Protein AF-A0AAD5CQ86-F1 (afdb_monomer)

Secondary structure (DSSP, 8-state):
--------TTS-S---GGGGGGGGT-B-TTSS-BHHHHHHHHHHHH-GGGGGGGGGGTTHHHHTT--HHHHHHHHHHHHHHHHHHHHHHHHHTTSGGGGHHHHHHHHHHHHHHHHHHHHHHHHHHHHHHHHHHHHHHTT--TTTS-TT--

Foldseek 3Di:
DADFDDDPDPDGPDDFPVCVVCQQVAADPVRPDGNVNVVQVVCCVPPVVVVCVCVVVVCVVVVVPDQLQVLVVVLVVLVVVLVVLVVVLVVLVPVPPVCPVVNVVSVVVSVVSVVVSVVSVVVSVVQQVVQCVVCRRSVHHCVVVGSNHD

Sequence (150 aa):
FTFVSIQFAGSAVGFKLDSLLKLTDTRASNGKMTLMHYLCKVLASKSPALLDFHVDLVSLESATKIQLKSLAEEMQAILKGLEKVKQELAASANDGPVSEVFHKTLNEFVGFAESEVISVNNLYNVAGRNADALALYFGEDPARCPFEQG

Structure (mmCIF, N/CA/C/O backbone):
data_AF-A0AAD5CQ86-F1
#
_entry.id   AF-A0AAD5CQ86-F1
#
loop_
_atom_site.group_PDB
_atom_site.id
_atom_site.type_symbol
_atom_site.label_atom_id
_atom_site.label_alt_id
_atom_site.label_comp_id
_atom_site.label_asym_id
_atom_site.label_entity_id
_atom_site.label_seq_id
_atom_site.pdbx_PDB_ins_code
_atom_site.Cartn_x
_atom_site.Cartn_y
_atom_site.Cartn_z
_atom_site.occupancy
_atom_site.B_iso_or_equiv
_atom_site.auth_seq_id
_atom_site.auth_comp_id
_atom_site.auth_asym_id
_atom_site.auth_atom_id
_atom_site.pdbx_PDB_model_num
ATOM 1 N N . PHE A 1 1 ? 14.925 -14.426 -5.115 1.00 36.31 1 PHE A N 1
ATOM 2 C CA . PHE A 1 1 ? 15.428 -13.723 -6.309 1.00 36.31 1 PHE A CA 1
ATOM 3 C C . PHE A 1 1 ? 15.439 -12.241 -5.987 1.00 36.31 1 PHE A C 1
ATOM 5 O O . PHE A 1 1 ? 14.380 -11.637 -5.946 1.00 36.31 1 PHE A O 1
ATOM 12 N N . THR A 1 2 ? 16.605 -11.702 -5.637 1.00 29.97 2 THR A N 1
ATOM 13 C CA . THR A 1 2 ? 16.775 -10.314 -5.184 1.00 29.97 2 THR A CA 1
ATOM 14 C C . THR A 1 2 ? 17.322 -9.495 -6.352 1.00 29.97 2 THR A C 1
ATOM 16 O O . THR A 1 2 ? 18.436 -9.743 -6.803 1.00 29.97 2 THR A O 1
ATOM 19 N N . PHE A 1 3 ? 16.528 -8.561 -6.867 1.00 46.06 3 PHE A N 1
ATOM 20 C CA . PHE A 1 3 ? 16.958 -7.458 -7.736 1.00 46.06 3 PHE A CA 1
ATOM 21 C C . PHE A 1 3 ? 17.260 -6.276 -6.776 1.00 46.06 3 PHE A C 1
ATOM 23 O O . PHE A 1 3 ? 16.487 -6.087 -5.852 1.00 46.06 3 PHE A O 1
ATOM 30 N N . VAL A 1 4 ? 18.322 -5.461 -6.783 1.00 49.97 4 VAL A N 1
ATOM 31 C CA . VAL A 1 4 ? 19.408 -5.082 -7.703 1.00 49.97 4 VAL A CA 1
ATOM 32 C C . VAL A 1 4 ? 20.494 -4.377 -6.863 1.00 49.97 4 VAL A C 1
ATOM 34 O O . VAL A 1 4 ? 20.175 -3.662 -5.917 1.00 49.97 4 VAL A O 1
ATOM 37 N N . SER A 1 5 ? 21.773 -4.503 -7.234 1.00 41.72 5 SER A N 1
ATOM 38 C CA . SER A 1 5 ? 22.837 -3.576 -6.809 1.00 41.72 5 SER A CA 1
ATOM 39 C C . SER A 1 5 ? 23.132 -2.568 -7.922 1.00 41.72 5 SER A C 1
ATOM 41 O O . SER A 1 5 ? 23.213 -2.932 -9.095 1.00 41.72 5 SER A O 1
ATOM 43 N N . ILE A 1 6 ? 23.297 -1.294 -7.557 1.00 48.75 6 ILE A N 1
ATOM 44 C CA . ILE A 1 6 ? 23.663 -0.217 -8.483 1.00 48.75 6 ILE A CA 1
ATOM 45 C C . ILE A 1 6 ? 25.171 -0.285 -8.725 1.00 48.75 6 ILE A C 1
ATOM 47 O O . ILE A 1 6 ? 25.957 -0.074 -7.803 1.00 48.75 6 ILE A O 1
ATOM 51 N N . GLN A 1 7 ? 25.578 -0.522 -9.969 1.00 46.09 7 GLN A N 1
ATOM 52 C CA . GLN A 1 7 ? 26.952 -0.308 -10.416 1.00 46.09 7 GLN A CA 1
ATOM 53 C C . GLN A 1 7 ? 26.941 0.642 -11.614 1.00 46.09 7 GLN A C 1
ATOM 55 O O . GLN A 1 7 ? 26.013 0.617 -12.424 1.00 46.09 7 GLN A O 1
ATOM 60 N N . PHE A 1 8 ? 27.940 1.529 -11.672 1.00 47.84 8 PHE A N 1
ATOM 61 C CA . PHE A 1 8 ? 28.055 2.591 -12.673 1.00 47.84 8 PHE A CA 1
ATOM 62 C C . PHE A 1 8 ? 27.867 2.067 -14.107 1.00 47.84 8 PHE A C 1
ATOM 64 O O . PHE A 1 8 ? 28.231 0.933 -14.425 1.00 47.84 8 PHE A O 1
ATOM 71 N N . ALA A 1 9 ? 27.272 2.926 -14.942 1.00 55.47 9 ALA A N 1
ATOM 72 C CA . ALA A 1 9 ? 26.873 2.696 -16.330 1.00 55.47 9 ALA A CA 1
ATOM 73 C C . ALA A 1 9 ? 27.885 1.836 -17.113 1.00 55.47 9 ALA A C 1
ATOM 75 O O . ALA A 1 9 ? 28.912 2.325 -17.572 1.00 55.47 9 ALA A O 1
ATOM 76 N N . GLY A 1 10 ? 27.592 0.541 -17.241 1.00 55.28 10 GLY A N 1
ATOM 77 C CA . GLY A 1 10 ? 28.449 -0.425 -17.933 1.00 55.28 10 GLY A CA 1
ATOM 78 C C . GLY A 1 10 ? 28.233 -1.867 -17.478 1.00 55.28 10 GLY A C 1
ATOM 79 O O . GLY A 1 10 ? 28.351 -2.773 -18.294 1.00 55.28 10 GLY A O 1
ATOM 80 N N . SER A 1 11 ? 27.848 -2.081 -16.212 1.00 62.09 11 SER A N 1
ATOM 81 C CA . SER A 1 11 ? 27.637 -3.429 -15.648 1.00 62.09 11 SER A CA 1
ATOM 82 C C . SER A 1 11 ? 26.431 -3.522 -14.698 1.00 62.09 11 SER A C 1
ATOM 84 O O . SER A 1 11 ? 26.441 -4.292 -13.739 1.00 62.09 11 SER A O 1
ATOM 86 N N . ALA A 1 12 ? 25.399 -2.707 -14.926 1.00 68.25 12 ALA A N 1
ATOM 87 C CA . ALA A 1 12 ? 24.213 -2.670 -14.076 1.00 68.25 12 ALA A CA 1
ATOM 88 C C . ALA A 1 12 ? 23.321 -3.905 -14.294 1.00 68.25 12 ALA A C 1
ATOM 90 O O . ALA A 1 12 ? 22.973 -4.233 -15.426 1.00 68.25 12 ALA A O 1
ATOM 91 N N . VAL A 1 13 ? 22.913 -4.553 -13.199 1.00 75.06 13 VAL A N 1
ATOM 92 C CA . VAL A 1 13 ? 21.974 -5.697 -13.210 1.00 75.06 13 VAL A CA 1
ATOM 93 C C . VAL A 1 13 ? 20.508 -5.225 -13.127 1.00 75.06 13 VAL A C 1
ATOM 95 O O . VAL A 1 13 ? 19.583 -6.005 -13.328 1.00 75.06 13 VAL A O 1
ATOM 98 N N . GLY A 1 14 ? 20.282 -3.928 -12.890 1.00 77.00 14 GLY A N 1
ATOM 99 C CA . GLY A 1 14 ? 18.977 -3.279 -12.999 1.00 77.00 14 GLY A CA 1
ATOM 100 C C . GLY A 1 14 ? 19.048 -1.771 -12.763 1.00 77.00 14 GLY A C 1
ATOM 101 O O . GLY A 1 14 ? 20.132 -1.186 -12.734 1.00 77.00 14 GLY A O 1
ATOM 102 N N . PHE A 1 15 ? 17.886 -1.140 -12.618 1.00 83.50 15 PHE A N 1
ATOM 103 C CA . PHE A 1 15 ? 17.730 0.309 -12.492 1.00 83.50 15 PHE A CA 1
ATO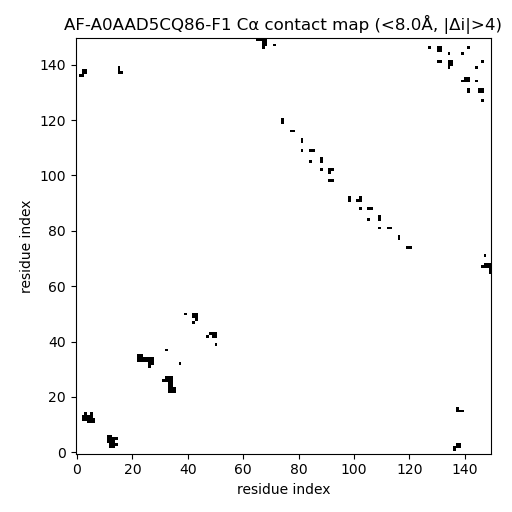M 104 C C . PHE A 1 15 ? 16.681 0.653 -11.428 1.00 83.50 15 PHE A C 1
ATOM 106 O O . PHE A 1 15 ? 15.812 -0.158 -11.123 1.00 83.50 15 PHE A O 1
ATOM 113 N N . LYS A 1 16 ? 16.767 1.867 -10.873 1.00 83.62 16 LYS A N 1
ATOM 114 C CA . LYS A 1 16 ? 15.759 2.407 -9.952 1.00 83.62 16 LYS A CA 1
ATOM 115 C C . LYS A 1 16 ? 14.474 2.760 -10.697 1.00 83.62 16 LYS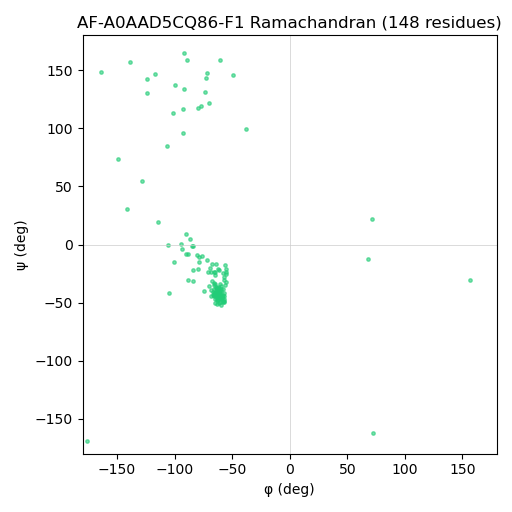 A C 1
ATOM 117 O O . LYS A 1 16 ? 14.544 3.225 -11.836 1.00 83.62 16 LYS A O 1
ATOM 122 N N . LEU A 1 17 ? 13.323 2.621 -10.040 1.00 84.06 17 LEU A N 1
ATOM 123 C CA . LEU A 1 17 ? 12.014 2.880 -10.647 1.00 84.06 17 LEU A CA 1
ATOM 124 C C . LEU A 1 17 ? 11.889 4.318 -11.190 1.00 84.06 17 LEU A C 1
ATOM 126 O O . LEU A 1 17 ? 11.390 4.522 -12.296 1.00 84.06 17 LEU A O 1
ATOM 130 N N . ASP A 1 18 ? 12.455 5.300 -10.480 1.00 82.69 18 ASP A N 1
ATOM 131 C CA . ASP A 1 18 ? 12.519 6.718 -10.877 1.00 82.69 18 ASP A CA 1
ATOM 132 C C . ASP A 1 18 ? 13.160 6.966 -12.257 1.00 82.69 18 ASP A C 1
ATOM 134 O O . ASP A 1 18 ? 12.935 7.992 -12.902 1.00 82.69 18 ASP A O 1
ATOM 138 N N . SER A 1 19 ? 13.960 6.018 -12.743 1.00 86.56 19 SER A N 1
ATOM 139 C CA . SER A 1 19 ? 14.686 6.135 -14.000 1.00 86.56 19 SER A CA 1
ATOM 140 C C . SER A 1 19 ? 13.786 5.869 -15.205 1.00 86.56 19 SER A C 1
ATOM 142 O O . SER A 1 19 ? 14.135 6.280 -16.312 1.00 86.56 19 SER A O 1
ATOM 144 N N . LEU A 1 20 ? 12.599 5.285 -14.996 1.00 88.50 20 LEU A N 1
ATOM 145 C CA . LEU A 1 20 ? 11.566 5.173 -16.028 1.00 88.50 20 LEU A CA 1
ATOM 146 C C . LEU A 1 20 ? 11.115 6.551 -16.535 1.00 88.50 20 LEU A C 1
ATOM 148 O O . LEU A 1 20 ? 10.883 6.715 -17.732 1.00 88.50 20 LEU A O 1
ATOM 152 N N . LEU A 1 21 ? 11.084 7.564 -15.661 1.00 86.75 21 LEU A N 1
ATOM 153 C CA . LEU A 1 21 ? 10.739 8.939 -16.042 1.00 86.75 21 LEU A CA 1
ATOM 154 C C . LEU A 1 21 ? 11.772 9.552 -17.000 1.00 86.75 21 LEU A C 1
ATOM 156 O O . LEU A 1 21 ? 11.432 10.391 -17.824 1.00 86.75 21 LEU A O 1
ATOM 160 N N . LYS A 1 22 ? 13.026 9.086 -16.959 1.00 88.25 22 LYS A N 1
ATOM 161 C CA . LYS A 1 22 ? 14.126 9.603 -17.793 1.00 88.25 22 LYS A CA 1
ATOM 162 C C . LYS A 1 22 ? 14.108 9.037 -19.218 1.00 88.25 22 LYS A C 1
ATOM 164 O O . LYS A 1 22 ? 14.849 9.502 -20.089 1.00 88.25 22 LYS A O 1
ATOM 169 N N . LEU A 1 23 ? 13.259 8.041 -19.500 1.00 90.12 23 LEU A N 1
ATOM 170 C CA . LEU A 1 23 ? 13.130 7.448 -20.839 1.00 90.12 23 LEU A CA 1
ATOM 171 C C . LEU A 1 23 ? 12.565 8.439 -21.868 1.00 90.12 23 LEU A C 1
ATOM 173 O O . LEU A 1 23 ? 12.788 8.282 -23.073 1.00 90.12 23 LEU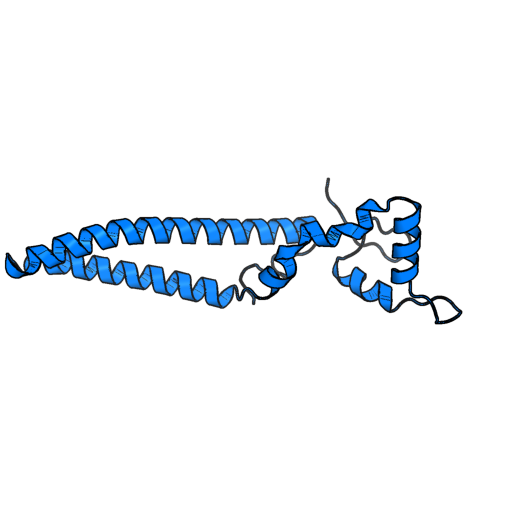 A O 1
ATOM 177 N N . THR A 1 24 ? 11.839 9.462 -21.418 1.00 89.62 24 THR A N 1
ATOM 178 C CA . THR A 1 24 ? 11.341 10.539 -22.282 1.00 89.62 24 THR A CA 1
ATOM 179 C C . THR A 1 24 ? 12.400 11.591 -22.601 1.00 89.62 24 THR A C 1
ATOM 181 O O . THR A 1 24 ? 12.286 12.264 -23.626 1.00 89.62 24 THR A O 1
ATOM 184 N N . ASP A 1 25 ? 13.450 11.688 -21.786 1.00 89.19 25 ASP A N 1
ATOM 185 C CA . ASP A 1 25 ? 14.497 12.709 -21.922 1.00 89.19 25 ASP A CA 1
ATOM 186 C C . ASP A 1 25 ? 15.563 12.296 -22.940 1.00 89.19 25 ASP A C 1
ATOM 188 O O . ASP A 1 25 ? 16.129 13.126 -23.652 1.00 89.19 25 ASP A O 1
ATOM 192 N N . THR A 1 26 ? 15.809 10.989 -23.060 1.00 88.81 26 THR A N 1
ATOM 193 C CA . THR A 1 26 ? 16.769 10.443 -24.026 1.00 88.81 26 THR A CA 1
ATOM 194 C C . THR A 1 26 ? 16.168 10.441 -25.427 1.00 88.81 26 THR A C 1
ATOM 196 O O . THR A 1 26 ? 15.163 9.772 -25.679 1.00 88.81 26 THR A O 1
ATOM 199 N N . ARG A 1 27 ? 16.801 11.157 -26.362 1.00 89.75 27 ARG A N 1
ATOM 200 C CA . ARG A 1 27 ? 16.341 11.311 -27.751 1.00 89.75 27 ARG A CA 1
ATOM 201 C C . ARG A 1 27 ? 17.328 10.729 -28.753 1.00 89.75 27 ARG A C 1
ATOM 203 O O . ARG A 1 27 ? 18.538 10.791 -28.564 1.00 89.75 27 ARG A O 1
ATOM 210 N N . ALA A 1 28 ? 16.793 10.203 -29.851 1.00 87.56 28 ALA A N 1
ATOM 211 C CA . ALA A 1 28 ? 17.579 9.868 -31.029 1.00 87.56 28 ALA A CA 1
ATOM 212 C C . ALA A 1 28 ? 18.255 11.127 -31.603 1.00 87.56 28 ALA A C 1
ATOM 214 O O . ALA A 1 28 ? 17.783 12.246 -31.399 1.00 87.56 28 ALA A O 1
ATOM 215 N N . SER A 1 29 ? 19.317 10.943 -32.390 1.00 84.94 29 SER A N 1
ATOM 216 C CA . SER A 1 29 ? 20.082 12.032 -33.026 1.00 84.94 29 SER A CA 1
ATOM 217 C C . SER A 1 29 ? 19.234 12.980 -33.884 1.00 84.94 29 SER A C 1
ATOM 219 O O . SER A 1 29 ? 19.595 14.135 -34.074 1.00 84.94 29 SER A O 1
ATOM 221 N N . ASN A 1 30 ? 18.083 12.513 -34.376 1.00 83.25 30 ASN A N 1
ATOM 222 C CA . ASN A 1 30 ? 17.125 13.309 -35.143 1.00 83.25 30 ASN A CA 1
ATOM 223 C C . ASN A 1 30 ? 16.126 14.105 -34.277 1.00 83.25 30 ASN A C 1
ATOM 225 O O . ASN A 1 30 ? 15.254 14.772 -34.829 1.00 83.25 30 ASN A O 1
ATOM 229 N N . GLY A 1 31 ? 16.186 13.987 -32.946 1.00 81.44 31 GLY A N 1
ATOM 230 C CA . GLY A 1 31 ? 15.325 14.673 -31.974 1.00 81.44 31 GLY A CA 1
ATOM 231 C C . GLY A 1 31 ? 13.849 14.247 -31.956 1.00 81.44 31 GLY A C 1
ATOM 232 O O . GLY A 1 31 ? 13.132 14.586 -31.011 1.00 81.44 31 GLY A O 1
ATOM 233 N N . LYS A 1 32 ? 13.385 13.494 -32.962 1.00 86.25 32 LYS A N 1
ATOM 234 C CA . LYS A 1 32 ? 11.967 13.163 -33.191 1.00 86.25 32 LYS A CA 1
ATOM 235 C C . LYS A 1 32 ? 11.469 11.969 -32.378 1.00 86.25 32 LYS A C 1
ATOM 237 O O . LYS A 1 32 ? 10.268 11.841 -32.177 1.00 86.25 32 LYS A O 1
ATOM 242 N N . MET A 1 33 ? 12.368 11.099 -31.924 1.00 91.50 33 MET A N 1
ATOM 243 C CA . MET A 1 33 ? 12.028 9.864 -31.217 1.00 91.50 33 MET A CA 1
ATOM 244 C C . MET A 1 33 ? 12.729 9.821 -29.860 1.00 91.50 33 MET A C 1
ATOM 246 O O . MET A 1 33 ? 13.939 10.033 -29.791 1.00 91.50 33 MET A O 1
ATOM 250 N N . THR A 1 34 ? 11.978 9.536 -28.796 1.00 94.81 34 THR A N 1
ATOM 251 C CA . THR A 1 34 ? 12.549 9.281 -27.461 1.00 94.81 34 THR A CA 1
ATOM 252 C C . THR A 1 34 ? 12.811 7.790 -27.258 1.00 94.81 34 THR A C 1
ATOM 254 O O . THR A 1 34 ? 12.276 6.952 -27.993 1.00 94.81 34 THR A O 1
ATOM 257 N N . LEU A 1 35 ? 13.596 7.443 -26.238 1.00 92.19 35 LEU A N 1
ATOM 258 C CA . LEU A 1 35 ? 13.835 6.052 -25.859 1.00 92.19 35 LEU A CA 1
ATOM 259 C C . LEU A 1 35 ? 12.530 5.332 -25.479 1.00 92.19 35 LEU A C 1
ATOM 261 O O . LEU A 1 35 ? 12.347 4.179 -25.862 1.00 92.19 35 LEU A O 1
ATOM 265 N N . MET A 1 36 ? 11.584 6.028 -24.837 1.00 93.50 36 MET A N 1
ATOM 266 C CA . MET A 1 36 ? 10.252 5.480 -24.549 1.00 93.50 36 MET A CA 1
ATOM 267 C C . MET A 1 36 ? 9.484 5.095 -25.825 1.00 93.50 36 MET A C 1
ATOM 269 O O . MET A 1 36 ? 8.954 3.990 -25.920 1.00 93.50 36 MET A O 1
ATOM 273 N N . HIS A 1 37 ? 9.483 5.955 -26.853 1.00 93.44 37 HIS A N 1
ATOM 274 C CA . HIS A 1 37 ? 8.849 5.625 -28.139 1.00 93.44 37 HIS A CA 1
ATOM 275 C C . HIS A 1 37 ? 9.475 4.378 -28.773 1.00 93.44 37 HIS A C 1
ATOM 277 O O . HIS A 1 37 ? 8.777 3.548 -29.359 1.00 93.44 37 HIS A O 1
ATOM 283 N N . TYR A 1 38 ? 10.801 4.250 -28.675 1.00 93.56 38 TYR A N 1
ATOM 284 C CA . TYR A 1 38 ? 11.513 3.098 -29.217 1.00 93.56 38 TYR A CA 1
ATOM 285 C C . TYR A 1 38 ? 11.158 1.820 -28.460 1.00 93.56 38 TYR A C 1
ATOM 287 O O . TYR A 1 38 ? 10.857 0.808 -29.093 1.00 93.56 38 TYR A O 1
ATOM 295 N N . LEU A 1 39 ? 11.104 1.888 -27.130 1.00 92.75 39 LEU A N 1
ATOM 296 C CA . LEU A 1 39 ? 10.699 0.772 -26.284 1.00 92.75 39 LEU A CA 1
ATOM 297 C C . LEU A 1 39 ? 9.286 0.285 -26.634 1.00 92.75 39 LEU A C 1
ATOM 299 O O . LEU A 1 39 ? 9.118 -0.903 -26.903 1.00 92.75 39 LEU A O 1
ATOM 303 N N . CYS A 1 40 ? 8.302 1.185 -26.742 1.00 93.81 40 CYS A N 1
ATOM 304 C CA . CYS A 1 40 ? 6.940 0.821 -27.149 1.00 93.81 40 CYS A CA 1
ATOM 305 C C . CYS A 1 40 ? 6.910 0.127 -28.518 1.00 93.81 40 CYS A C 1
ATOM 307 O O . CYS A 1 40 ? 6.223 -0.878 -28.685 1.00 93.81 40 CYS A O 1
ATOM 309 N N . LYS A 1 41 ? 7.692 0.614 -29.493 1.00 94.31 41 LYS A N 1
ATOM 310 C CA . LYS A 1 41 ? 7.786 -0.006 -30.826 1.00 94.31 41 LYS A CA 1
ATOM 311 C C . LYS A 1 41 ? 8.364 -1.422 -30.762 1.00 94.31 41 LYS A C 1
ATOM 313 O O . LYS A 1 41 ? 7.865 -2.320 -31.439 1.00 94.31 41 LYS A O 1
ATOM 318 N N . VAL A 1 42 ? 9.413 -1.627 -29.966 1.00 95.31 42 VAL A N 1
ATOM 319 C CA . VAL A 1 42 ? 10.020 -2.952 -29.781 1.00 95.31 42 VAL A CA 1
ATOM 320 C C . VAL A 1 42 ? 9.033 -3.895 -29.093 1.00 95.31 42 VAL A C 1
ATOM 322 O O . VAL A 1 42 ? 8.824 -4.999 -29.599 1.00 95.31 42 VAL A O 1
ATOM 325 N N . LEU A 1 43 ? 8.373 -3.453 -28.019 1.00 95.50 43 LEU A N 1
ATOM 326 C CA . LEU A 1 43 ? 7.358 -4.235 -27.305 1.00 95.50 43 LEU A CA 1
ATOM 327 C C . LEU A 1 43 ? 6.195 -4.625 -28.224 1.00 95.50 43 LEU A C 1
ATOM 329 O O . LEU A 1 43 ? 5.875 -5.806 -28.302 1.00 95.50 43 LEU A O 1
ATOM 333 N N . ALA A 1 44 ? 5.668 -3.692 -29.020 1.00 95.31 44 ALA A N 1
ATOM 334 C CA . ALA A 1 44 ? 4.626 -3.971 -30.011 1.00 95.31 44 ALA A CA 1
ATOM 335 C C . ALA A 1 44 ? 5.025 -5.056 -31.027 1.00 95.31 44 ALA A C 1
ATOM 337 O O . ALA A 1 44 ? 4.172 -5.772 -31.535 1.00 95.31 44 ALA A O 1
ATOM 338 N N . SER A 1 45 ? 6.318 -5.177 -31.341 1.00 96.56 45 SER A N 1
ATOM 339 C CA . SER A 1 45 ? 6.815 -6.175 -32.297 1.00 96.56 45 SER A CA 1
ATOM 340 C C . SER A 1 45 ? 7.156 -7.530 -31.670 1.00 96.56 45 SER A C 1
ATOM 342 O O . SER A 1 45 ? 7.094 -8.548 -32.355 1.00 96.56 45 SER A O 1
ATOM 344 N N . LYS A 1 46 ? 7.575 -7.552 -30.398 1.00 96.19 46 LYS A N 1
ATOM 345 C CA . LYS A 1 46 ? 8.112 -8.752 -29.732 1.00 96.19 46 LYS A CA 1
ATOM 346 C C . LYS A 1 46 ? 7.122 -9.381 -28.762 1.00 96.19 46 LYS A C 1
ATOM 348 O O . LY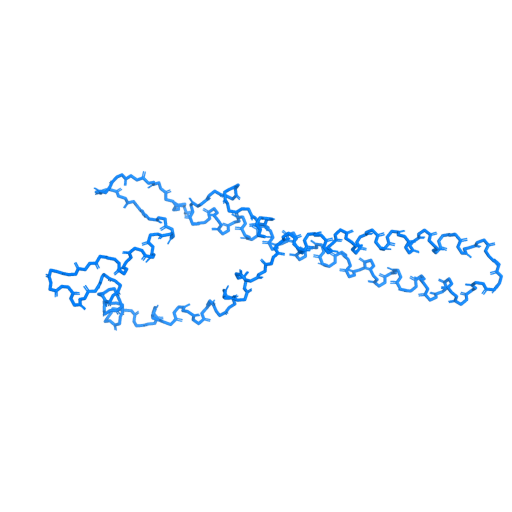S A 1 46 ? 7.001 -10.599 -28.743 1.00 96.19 46 LYS A O 1
ATOM 353 N N . SER A 1 47 ? 6.427 -8.548 -27.995 1.00 94.94 47 SER A N 1
ATOM 354 C CA . SER A 1 47 ? 5.514 -8.957 -26.930 1.00 94.94 47 SER A CA 1
ATOM 355 C C . SER A 1 47 ? 4.380 -7.929 -26.791 1.00 94.94 47 SER A C 1
ATOM 357 O O . SER A 1 47 ? 4.380 -7.153 -25.834 1.00 94.94 47 SER A O 1
ATOM 359 N N . PRO A 1 48 ? 3.412 -7.899 -27.731 1.00 93.50 48 PRO A N 1
ATOM 360 C CA . PRO A 1 48 ? 2.352 -6.887 -27.757 1.00 93.50 48 PRO A CA 1
ATOM 361 C C . PRO A 1 48 ? 1.536 -6.819 -26.461 1.00 93.50 48 PRO A C 1
ATOM 363 O O . PRO A 1 48 ? 1.182 -5.730 -26.032 1.00 93.50 48 PRO A O 1
ATOM 366 N N . ALA A 1 49 ? 1.315 -7.963 -25.804 1.00 93.38 49 ALA A N 1
ATOM 367 C CA . ALA A 1 49 ? 0.575 -8.056 -24.542 1.00 93.38 49 ALA A CA 1
ATOM 368 C C . ALA A 1 49 ? 1.175 -7.20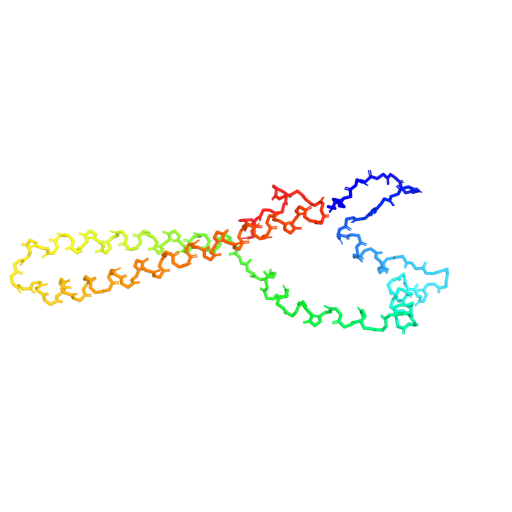1 -23.409 1.00 93.38 49 ALA A C 1
ATOM 370 O O . ALA A 1 49 ? 0.462 -6.795 -22.501 1.00 93.38 49 ALA A O 1
ATOM 371 N N . LEU A 1 50 ? 2.476 -6.885 -23.461 1.00 92.44 50 LEU A N 1
ATOM 372 C CA . LEU A 1 50 ? 3.115 -6.025 -22.461 1.00 92.44 50 LEU A CA 1
ATOM 373 C C . LEU A 1 50 ? 2.709 -4.550 -22.588 1.00 92.44 50 LEU A C 1
ATOM 375 O O . LEU A 1 50 ? 2.983 -3.781 -21.674 1.00 92.44 50 LEU A O 1
ATOM 379 N N . LEU A 1 51 ? 2.077 -4.132 -23.690 1.00 93.38 51 LEU A N 1
ATOM 380 C CA . LEU A 1 51 ? 1.551 -2.767 -23.833 1.00 93.38 51 LEU A CA 1
ATOM 381 C C . LEU A 1 51 ? 0.319 -2.528 -22.945 1.00 93.38 51 LEU A C 1
ATOM 383 O O . LEU A 1 51 ? 0.060 -1.393 -22.544 1.00 93.38 51 LEU A O 1
ATOM 387 N N . ASP A 1 52 ? -0.381 -3.599 -22.575 1.00 94.12 52 ASP A N 1
ATOM 388 C CA . ASP A 1 52 ? -1.601 -3.540 -21.770 1.00 94.12 52 ASP A CA 1
ATOM 389 C C . ASP A 1 52 ? -1.330 -3.627 -20.259 1.00 94.12 52 ASP A C 1
ATOM 391 O O . ASP A 1 52 ? -2.266 -3.676 -19.471 1.00 94.12 52 ASP A O 1
ATOM 395 N N . PHE A 1 53 ? -0.066 -3.562 -19.818 1.00 91.94 53 PHE A N 1
ATOM 396 C CA . PHE A 1 53 ? 0.307 -3.666 -18.394 1.00 91.94 53 PHE A CA 1
ATOM 397 C C . PHE A 1 53 ? -0.398 -2.642 -17.485 1.00 91.94 53 PHE A C 1
ATOM 399 O O . PHE A 1 53 ? -0.556 -2.858 -16.289 1.00 91.94 53 PHE A O 1
ATOM 406 N N . HIS A 1 54 ? -0.810 -1.501 -18.043 1.00 91.69 54 HIS A N 1
ATOM 407 C CA . HIS A 1 54 ? -1.530 -0.461 -17.317 1.00 91.69 54 HIS A CA 1
ATOM 408 C C . HIS A 1 54 ? -2.914 -0.930 -16.831 1.00 91.69 54 HIS A C 1
ATOM 410 O O . HIS A 1 54 ? -3.425 -0.387 -15.853 1.00 91.69 54 HIS A O 1
ATOM 416 N N . VAL A 1 55 ? -3.502 -1.947 -17.472 1.00 93.56 55 VAL A N 1
ATOM 417 C CA . VAL A 1 55 ? -4.779 -2.558 -17.070 1.00 93.56 55 VAL A CA 1
ATOM 418 C C . VAL A 1 55 ? -4.653 -3.257 -15.714 1.00 93.56 55 VAL A C 1
ATOM 420 O O . VAL A 1 55 ? -5.579 -3.206 -14.907 1.00 93.56 55 VAL A O 1
ATOM 423 N N . ASP A 1 56 ? -3.485 -3.817 -15.406 1.00 92.94 56 ASP A N 1
ATOM 424 C CA . ASP A 1 56 ? -3.209 -4.424 -14.098 1.00 92.94 56 ASP A CA 1
ATOM 425 C C . ASP A 1 56 ? -2.948 -3.368 -13.004 1.00 92.94 56 ASP A C 1
ATOM 427 O O . ASP A 1 56 ? -2.888 -3.686 -11.816 1.00 92.94 56 ASP A O 1
ATOM 431 N N . LEU A 1 57 ? -2.807 -2.093 -13.389 1.00 92.25 57 LEU A N 1
ATOM 432 C CA . LEU A 1 57 ? -2.444 -0.973 -12.517 1.00 92.25 57 LEU A CA 1
ATOM 433 C C . LEU A 1 57 ? -3.563 0.068 -12.370 1.00 92.25 57 LEU A C 1
ATOM 435 O O . LEU A 1 57 ? -3.304 1.194 -11.947 1.00 92.25 57 LEU A O 1
ATOM 439 N N . VAL A 1 58 ? -4.816 -0.283 -12.671 1.00 94.69 58 VAL A N 1
ATOM 440 C CA . VAL A 1 58 ? -5.965 0.647 -12.607 1.00 94.69 58 VAL A CA 1
ATOM 441 C C . VAL A 1 58 ? -6.141 1.327 -11.245 1.00 94.69 58 VAL A C 1
ATOM 443 O O . VAL A 1 58 ? -6.544 2.486 -11.175 1.00 94.69 58 VAL A O 1
ATOM 446 N N . SER A 1 59 ? -5.792 0.643 -10.155 1.00 91.69 59 SER A N 1
ATOM 447 C CA . SER A 1 59 ? -5.891 1.192 -8.798 1.00 91.69 59 SER A CA 1
ATOM 448 C C . SER A 1 59 ? -4.745 2.139 -8.440 1.00 91.69 59 SER A C 1
ATOM 450 O O . SER A 1 59 ? -4.830 2.813 -7.415 1.00 91.69 59 SER A O 1
ATOM 452 N N . LEU A 1 60 ? -3.683 2.212 -9.251 1.00 90.00 60 LEU A N 1
ATOM 453 C CA . LEU A 1 60 ? -2.467 2.955 -8.920 1.00 90.00 60 LEU A CA 1
ATOM 454 C C . LEU A 1 60 ? -2.749 4.448 -8.734 1.00 90.00 60 LEU A C 1
ATOM 456 O O . LEU A 1 60 ? -2.319 5.022 -7.741 1.00 90.00 60 LEU A O 1
ATOM 460 N N . GLU A 1 61 ? -3.526 5.065 -9.629 1.00 87.69 61 GLU A N 1
ATOM 461 C CA . GLU A 1 61 ? -3.869 6.494 -9.532 1.00 87.69 61 GLU A CA 1
ATOM 462 C C . GLU A 1 61 ? -4.710 6.815 -8.288 1.00 87.69 61 GLU A C 1
ATOM 464 O O . GLU A 1 61 ? -4.602 7.890 -7.706 1.00 87.69 61 GLU A O 1
ATOM 469 N N . SER A 1 62 ? -5.571 5.887 -7.870 1.00 89.94 62 SER A N 1
ATOM 470 C CA . SER A 1 62 ? -6.348 6.063 -6.641 1.00 89.94 62 SER A CA 1
ATOM 471 C C . SER A 1 62 ? -5.464 5.862 -5.412 1.00 89.94 62 SER A C 1
ATOM 473 O O . SER A 1 62 ? -5.554 6.634 -4.461 1.00 89.94 62 SER A O 1
ATOM 475 N N . ALA A 1 63 ? -4.562 4.878 -5.455 1.00 88.06 63 ALA A N 1
ATOM 476 C CA . ALA A 1 63 ? -3.612 4.603 -4.386 1.00 88.06 63 ALA A CA 1
ATOM 477 C C . ALA A 1 63 ? -2.647 5.777 -4.144 1.00 88.06 63 ALA A C 1
ATOM 479 O O . ALA A 1 63 ? -2.350 6.075 -2.992 1.00 88.06 63 ALA A O 1
ATOM 480 N N . THR A 1 64 ? -2.218 6.500 -5.189 1.00 84.88 64 THR A N 1
ATOM 481 C CA . THR A 1 64 ? -1.340 7.678 -5.028 1.00 84.88 64 THR A CA 1
ATOM 482 C C . THR A 1 64 ? -2.012 8.864 -4.333 1.00 84.88 64 THR A C 1
ATOM 484 O O . THR A 1 64 ? -1.317 9.770 -3.879 1.00 84.88 64 THR A O 1
ATOM 487 N N . LYS A 1 65 ? -3.348 8.883 -4.246 1.00 86.19 65 LYS A N 1
ATOM 488 C CA . LYS A 1 65 ? -4.121 9.950 -3.587 1.00 86.19 65 LYS A CA 1
ATOM 489 C C . LYS A 1 65 ? -4.372 9.674 -2.104 1.00 86.19 65 LYS A C 1
ATOM 491 O O . LYS A 1 65 ? -4.906 10.543 -1.416 1.00 86.19 65 LYS A O 1
ATOM 496 N N . ILE A 1 66 ? -4.029 8.482 -1.613 1.00 83.69 66 ILE A N 1
ATOM 497 C CA . ILE A 1 66 ? -4.228 8.111 -0.212 1.00 83.69 66 ILE A CA 1
ATOM 498 C C . ILE A 1 66 ? -3.256 8.914 0.656 1.00 83.69 66 ILE A C 1
ATOM 500 O O . ILE A 1 66 ? -2.043 8.830 0.491 1.00 83.69 66 ILE A O 1
ATOM 504 N N . GLN A 1 67 ? -3.805 9.675 1.603 1.00 81.94 67 GLN A N 1
ATOM 505 C CA . GLN A 1 67 ? -3.034 10.405 2.607 1.00 81.94 67 GLN A CA 1
ATOM 506 C C . GLN A 1 67 ? -2.894 9.531 3.843 1.00 81.94 67 GLN A C 1
ATOM 508 O O . GLN A 1 67 ? -3.794 9.447 4.681 1.00 81.94 67 GLN A O 1
ATOM 513 N N . LEU A 1 68 ? -1.769 8.837 3.927 1.00 77.88 68 LEU A N 1
ATOM 514 C CA . LEU A 1 68 ? -1.555 7.802 4.931 1.00 77.88 68 LEU A CA 1
ATOM 515 C C . LEU A 1 68 ? -1.485 8.390 6.342 1.00 77.88 68 LEU A C 1
ATOM 517 O O . LEU A 1 68 ? -1.987 7.784 7.287 1.00 77.88 68 LEU A O 1
ATOM 521 N N . LYS A 1 69 ? -0.991 9.625 6.468 1.00 80.56 69 LYS A N 1
ATOM 522 C CA . LYS A 1 69 ? -1.038 10.363 7.727 1.00 80.56 69 LYS A CA 1
ATOM 523 C C . LYS A 1 69 ? -2.472 10.654 8.182 1.00 80.56 69 LYS A C 1
ATOM 525 O O . LYS A 1 69 ? -2.784 10.433 9.348 1.00 80.56 69 LYS A O 1
ATOM 530 N N . SER A 1 70 ? -3.346 11.094 7.271 1.00 84.81 70 SER A N 1
ATOM 531 C CA . SER A 1 70 ? -4.773 11.310 7.577 1.00 84.81 70 SER A CA 1
ATOM 532 C C . SER A 1 70 ? -5.422 10.012 8.043 1.00 84.81 70 SER A C 1
ATOM 534 O O . SER A 1 70 ? -6.113 9.987 9.056 1.00 84.81 70 SER A O 1
ATOM 536 N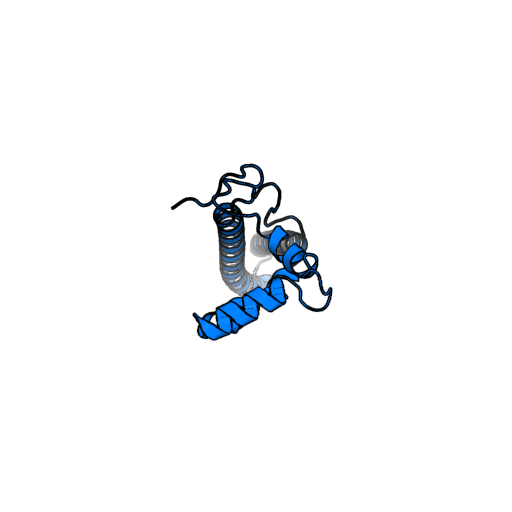 N . LEU A 1 71 ? -5.124 8.906 7.357 1.00 82.56 71 LEU A N 1
ATOM 537 C CA . LEU A 1 71 ? -5.651 7.591 7.706 1.00 82.56 71 LEU A CA 1
ATOM 538 C C . LEU A 1 71 ? -5.205 7.140 9.110 1.00 82.56 71 LEU A C 1
ATOM 540 O O . LEU A 1 71 ? -6.017 6.626 9.880 1.00 82.56 71 LEU A O 1
ATOM 544 N N . ALA A 1 72 ? -3.938 7.367 9.469 1.00 81.50 72 ALA A N 1
ATOM 545 C CA . ALA A 1 72 ? -3.420 7.081 10.807 1.00 81.50 72 ALA A CA 1
ATOM 546 C C . ALA A 1 72 ? -4.113 7.933 11.888 1.00 81.50 72 ALA A C 1
ATOM 548 O O . ALA A 1 72 ? -4.489 7.426 12.950 1.00 81.50 72 ALA A O 1
ATOM 549 N N . GLU A 1 73 ? -4.302 9.228 11.620 1.00 87.81 73 GLU A N 1
ATOM 550 C CA . GLU A 1 73 ? -4.980 10.165 12.522 1.00 87.81 73 GLU A CA 1
ATOM 551 C C . GLU A 1 73 ? -6.455 9.788 12.730 1.00 87.81 73 GLU A C 1
ATOM 553 O O . GLU A 1 73 ? -6.925 9.747 13.872 1.00 87.81 73 GLU A O 1
ATOM 558 N N . GLU A 1 74 ? -7.164 9.440 11.655 1.00 87.19 74 GLU A N 1
ATOM 559 C CA . GLU A 1 74 ? -8.544 8.947 11.691 1.00 87.19 74 GLU A CA 1
ATOM 560 C C . GLU A 1 74 ? -8.653 7.650 12.501 1.00 87.19 74 GLU A C 1
ATOM 562 O O . GLU A 1 74 ? -9.514 7.537 13.377 1.00 87.19 74 GLU A O 1
ATOM 567 N N . MET A 1 75 ? -7.733 6.702 12.300 1.00 84.81 75 MET A N 1
ATOM 568 C CA . MET A 1 75 ? -7.693 5.454 13.066 1.00 84.81 75 MET A CA 1
ATOM 569 C C . MET A 1 75 ? -7.520 5.711 14.571 1.00 84.81 75 MET A C 1
ATOM 571 O O . MET A 1 75 ? -8.235 5.146 15.405 1.00 84.81 75 MET A O 1
ATOM 575 N N . GLN A 1 76 ? -6.605 6.611 14.937 1.00 87.31 76 GLN A N 1
ATOM 576 C CA . GLN A 1 76 ? -6.408 7.020 16.330 1.00 87.31 76 GLN A CA 1
ATOM 577 C C . GLN A 1 76 ? -7.641 7.725 16.908 1.00 87.31 76 GLN A C 1
ATOM 579 O O . GLN A 1 76 ? -7.963 7.537 18.085 1.00 87.31 76 GLN A O 1
ATOM 584 N N . ALA A 1 77 ? -8.340 8.530 16.106 1.00 90.88 77 ALA A N 1
ATOM 585 C CA . ALA A 1 77 ? -9.573 9.187 16.522 1.00 90.88 77 ALA A CA 1
ATOM 586 C C . ALA A 1 77 ? -10.688 8.170 16.807 1.00 90.88 77 ALA A C 1
ATOM 588 O O . ALA A 1 77 ? -11.341 8.272 17.849 1.00 90.88 77 ALA A O 1
ATOM 589 N N . ILE A 1 78 ? -10.855 7.160 15.947 1.00 89.81 78 ILE A N 1
ATOM 590 C CA . ILE A 1 78 ? -11.842 6.088 16.137 1.00 89.81 78 ILE A CA 1
ATOM 591 C C . ILE A 1 78 ? -11.526 5.285 17.406 1.00 89.81 78 ILE A C 1
ATOM 593 O O . ILE A 1 78 ? -12.411 5.095 18.241 1.00 89.81 78 ILE A O 1
ATOM 597 N N . LEU A 1 79 ? -10.265 4.879 17.606 1.00 88.56 79 LEU A N 1
ATOM 598 C CA . LEU A 1 79 ? -9.834 4.145 18.805 1.00 88.56 79 LEU A CA 1
ATOM 599 C C . LEU A 1 79 ? -10.135 4.920 20.096 1.00 88.56 79 LEU A C 1
ATOM 601 O O . LEU A 1 79 ? -10.700 4.370 21.042 1.00 88.56 79 LEU A O 1
ATOM 605 N N . LYS A 1 80 ? -9.802 6.216 20.125 1.00 92.12 80 LYS A N 1
ATOM 606 C CA . LYS A 1 80 ? -10.088 7.092 21.274 1.00 92.12 80 LYS A CA 1
ATOM 607 C C . LYS A 1 80 ? -11.586 7.301 21.486 1.00 92.12 80 LYS A C 1
ATOM 609 O O . LYS A 1 80 ? -12.027 7.383 22.630 1.00 92.12 80 LYS A O 1
ATOM 614 N N . GLY A 1 81 ? -12.358 7.425 20.407 1.00 92.56 81 GLY A N 1
ATOM 615 C CA . GLY A 1 81 ? -13.814 7.548 20.465 1.00 92.56 81 GLY A CA 1
ATOM 616 C C . GLY A 1 81 ? -14.458 6.309 21.081 1.00 92.56 81 GLY A C 1
ATOM 617 O O . GLY A 1 81 ? -15.244 6.434 22.017 1.00 92.56 81 GLY A O 1
ATOM 618 N N . LEU A 1 82 ? -14.056 5.121 20.628 1.00 93.31 82 LEU A N 1
ATOM 619 C CA . LEU A 1 82 ? -14.546 3.851 21.159 1.00 93.31 82 LEU A CA 1
ATOM 620 C C . LEU A 1 82 ? -14.209 3.676 22.646 1.00 93.31 82 LEU A C 1
ATOM 622 O O . LEU A 1 82 ? -15.056 3.233 23.418 1.00 93.31 82 LEU A O 1
ATOM 626 N N . GLU A 1 83 ? -13.009 4.073 23.067 1.00 93.25 83 GLU A N 1
ATOM 627 C CA . GLU A 1 83 ? -12.617 4.027 24.479 1.00 93.25 83 GLU A CA 1
ATOM 628 C C . GLU A 1 83 ? -13.506 4.920 25.359 1.00 93.25 83 GLU A C 1
ATOM 630 O O .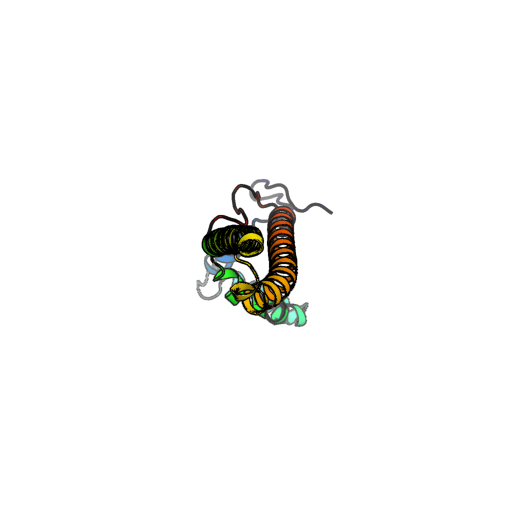 GLU A 1 83 ? -13.946 4.503 26.429 1.00 93.25 83 GLU A O 1
ATOM 635 N N . LYS A 1 84 ? -13.859 6.123 24.888 1.00 93.75 84 LYS A N 1
ATOM 636 C CA . LYS A 1 84 ? -14.805 6.997 25.602 1.00 93.75 84 LYS A CA 1
ATOM 637 C C . LYS A 1 84 ? -16.194 6.374 25.708 1.00 93.75 84 LYS A C 1
ATOM 639 O O . LYS A 1 84 ? -16.781 6.390 26.784 1.00 93.75 84 LYS A O 1
ATOM 644 N N . VAL A 1 85 ? -16.692 5.781 24.624 1.00 92.12 85 VAL A N 1
ATOM 645 C CA . VAL A 1 85 ? -18.003 5.112 24.622 1.00 92.12 85 VAL A CA 1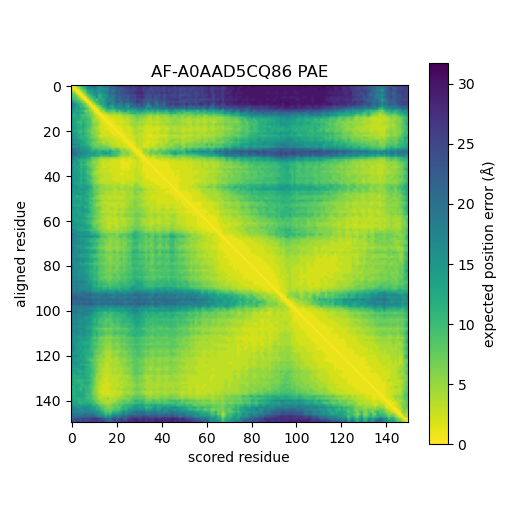
ATOM 646 C C . VAL A 1 85 ? -18.031 3.948 25.620 1.00 92.12 85 VAL A C 1
ATOM 648 O O . VAL A 1 85 ? -19.012 3.772 26.338 1.00 92.12 85 VAL A O 1
ATOM 651 N N . LYS A 1 86 ? -16.939 3.182 25.734 1.00 92.06 86 LYS A N 1
ATOM 652 C CA . LYS A 1 86 ? -16.809 2.122 26.747 1.00 92.06 86 LYS A CA 1
ATOM 653 C C . LYS A 1 86 ? -16.840 2.664 28.174 1.00 92.06 86 LYS A C 1
ATOM 655 O O . LYS A 1 86 ? -17.464 2.058 29.043 1.00 92.06 86 LYS A O 1
ATOM 660 N N . GLN A 1 87 ? -16.184 3.797 28.416 1.00 92.00 87 GLN A N 1
ATOM 661 C CA . GLN A 1 87 ? -16.201 4.458 29.722 1.00 92.00 87 GLN A CA 1
ATOM 662 C C . GLN A 1 87 ? -17.606 4.956 30.082 1.00 92.00 87 GLN A C 1
ATOM 664 O O . GLN A 1 87 ? -18.045 4.761 31.214 1.00 92.00 87 GLN A O 1
ATOM 669 N N . GLU A 1 88 ? -18.337 5.528 29.122 1.00 89.56 88 GLU A N 1
ATOM 670 C CA . GLU A 1 88 ? -19.735 5.940 29.306 1.00 89.56 88 GLU A CA 1
ATOM 671 C C . GLU A 1 88 ? -20.655 4.743 29.578 1.00 89.56 88 GLU A C 1
ATOM 673 O O . GLU A 1 88 ? -21.477 4.798 30.495 1.00 89.56 88 GLU A O 1
ATOM 678 N N . LEU A 1 89 ? -20.473 3.629 28.859 1.00 89.88 89 LEU A N 1
ATOM 679 C CA . LEU A 1 89 ? -21.203 2.387 29.118 1.00 89.88 89 LEU A CA 1
ATOM 680 C C . LEU A 1 89 ? -20.968 1.895 30.551 1.00 89.88 89 LEU A C 1
ATOM 682 O O . LEU A 1 89 ? -21.929 1.627 31.273 1.00 89.88 89 LEU A O 1
ATOM 686 N N . ALA A 1 90 ? -19.706 1.841 30.986 1.00 88.94 90 ALA A N 1
ATOM 687 C CA . ALA A 1 90 ? -19.344 1.420 32.337 1.00 88.94 90 ALA A CA 1
ATOM 688 C C . ALA A 1 90 ? -19.908 2.357 33.420 1.00 88.94 90 ALA A C 1
ATOM 690 O O . ALA A 1 90 ? -20.349 1.888 34.470 1.00 88.94 90 ALA A O 1
ATOM 691 N N . ALA A 1 91 ? -19.929 3.669 33.170 1.00 87.69 91 ALA A N 1
ATOM 692 C CA . ALA A 1 91 ? -20.521 4.643 34.084 1.00 87.69 91 ALA A CA 1
ATOM 693 C C . ALA A 1 91 ? -22.044 4.456 34.203 1.00 87.69 91 ALA A C 1
ATOM 695 O O . ALA A 1 91 ? -22.569 4.459 35.320 1.00 87.69 91 ALA A O 1
ATOM 696 N N . SER A 1 92 ? -22.720 4.199 33.076 1.00 85.94 92 SER A N 1
ATOM 697 C CA . SER A 1 92 ? -24.183 4.073 33.001 1.00 85.94 92 SER A CA 1
ATOM 698 C C . SER A 1 92 ? -24.769 2.894 33.784 1.00 85.94 92 SER A C 1
ATOM 700 O O . SER A 1 92 ? -25.961 2.889 34.104 1.00 85.94 92 SER A O 1
ATOM 702 N N . ALA A 1 93 ? -23.936 1.914 34.154 1.00 82.00 93 ALA A N 1
ATOM 703 C CA . ALA A 1 93 ? -24.330 0.792 35.003 1.00 82.00 93 ALA A CA 1
ATOM 704 C C . ALA A 1 93 ? -24.794 1.231 36.408 1.00 82.00 93 ALA A C 1
ATOM 706 O O . ALA A 1 93 ? -25.530 0.497 37.068 1.00 82.00 93 ALA A O 1
ATOM 707 N N . ASN A 1 94 ? -24.395 2.425 36.863 1.00 83.12 94 ASN A N 1
ATOM 708 C CA . ASN A 1 94 ? -24.767 2.968 38.173 1.00 83.12 94 ASN A CA 1
ATOM 709 C C . ASN A 1 94 ? -26.013 3.877 38.136 1.00 83.12 94 ASN A C 1
ATOM 711 O O . ASN A 1 94 ? -26.476 4.307 39.191 1.00 83.12 94 ASN A O 1
ATOM 715 N N . ASP A 1 95 ? -26.578 4.143 36.953 1.00 83.31 95 ASP A N 1
ATOM 716 C CA . ASP A 1 95 ? -27.671 5.115 36.762 1.00 83.31 95 ASP A CA 1
ATOM 717 C C . ASP A 1 95 ? -29.073 4.536 37.052 1.00 83.31 95 ASP A C 1
ATOM 719 O O . ASP A 1 95 ? -30.088 5.236 36.988 1.00 83.31 95 ASP A O 1
ATOM 723 N N . GLY A 1 96 ? -29.149 3.251 37.411 1.00 81.31 96 GLY A N 1
ATOM 724 C CA . GLY A 1 96 ? -30.394 2.576 37.770 1.00 81.31 96 GLY A CA 1
ATOM 725 C C . GLY A 1 96 ? -31.321 2.298 36.572 1.00 81.31 96 GLY A C 1
ATOM 726 O O . GLY A 1 96 ? -30.889 2.316 35.423 1.00 81.31 96 GLY A O 1
ATOM 727 N N . PRO A 1 97 ? -32.620 2.026 36.804 1.00 82.00 97 PRO A N 1
ATOM 728 C CA . PRO A 1 97 ? -33.534 1.529 35.764 1.00 82.00 97 PRO A CA 1
ATOM 729 C C . PRO A 1 97 ? -33.745 2.490 34.584 1.00 82.00 97 PRO A C 1
ATOM 731 O O . PRO A 1 97 ? -34.159 2.073 33.507 1.00 82.00 97 PRO A O 1
ATOM 734 N N . VAL A 1 98 ? -33.467 3.784 34.775 1.00 83.25 98 VAL A N 1
ATOM 735 C CA . VAL A 1 98 ? -33.634 4.815 33.740 1.00 83.25 98 VAL A CA 1
ATOM 736 C C . VAL A 1 98 ? -32.637 4.649 32.587 1.00 83.25 98 VAL A C 1
ATOM 738 O O . VAL A 1 98 ? -32.938 5.079 31.473 1.00 83.25 98 VAL A O 1
ATOM 741 N N . SER A 1 99 ? -31.488 4.000 32.817 1.00 85.31 99 SER A N 1
ATOM 742 C CA . SER A 1 99 ? -30.452 3.793 31.799 1.00 85.31 99 SER A CA 1
ATOM 743 C C . SER A 1 99 ? -30.547 2.447 31.074 1.00 85.31 99 SER A C 1
ATOM 745 O O . SER A 1 99 ? -29.746 2.204 30.179 1.00 85.31 99 SER A O 1
ATOM 747 N N . GLU A 1 100 ? -31.520 1.578 31.377 1.00 85.19 100 GLU A N 1
ATOM 748 C CA . GLU A 1 100 ? -31.565 0.201 30.847 1.00 85.19 100 GLU A CA 1
ATOM 749 C C . GLU A 1 100 ? -31.562 0.147 29.306 1.00 85.19 100 GLU A C 1
ATOM 751 O O . GLU A 1 100 ? -30.797 -0.602 28.692 1.00 85.19 100 GLU A O 1
ATOM 756 N N . VAL A 1 101 ? -32.369 1.000 28.664 1.00 88.19 101 VAL A N 1
ATOM 757 C CA . VAL A 1 101 ? -32.434 1.103 27.195 1.00 88.19 101 VAL A CA 1
ATOM 758 C C . VAL A 1 101 ? -31.127 1.653 26.617 1.00 88.19 101 VAL A C 1
ATOM 760 O O . VAL A 1 101 ? -30.650 1.157 25.592 1.00 88.19 101 VAL A O 1
ATOM 763 N N . PHE A 1 102 ? -30.531 2.649 27.278 1.00 87.12 102 PHE A N 1
ATOM 764 C CA . PHE A 1 102 ? -29.246 3.229 26.886 1.00 87.12 102 PHE A CA 1
ATOM 765 C C . PHE A 1 102 ? -28.133 2.184 26.976 1.00 87.12 102 PHE A C 1
ATOM 767 O O . PHE A 1 102 ? -27.446 1.940 25.989 1.00 87.12 102 PHE A O 1
ATOM 774 N N . HIS A 1 103 ? -28.027 1.497 28.112 1.00 87.94 103 HIS A N 1
ATOM 775 C CA . HIS A 1 103 ? -27.027 0.470 28.368 1.00 87.94 103 HIS A CA 1
ATOM 776 C C . HIS A 1 103 ? -27.124 -0.675 27.355 1.00 87.94 103 HIS A C 1
ATOM 778 O O . HIS A 1 103 ? -26.110 -1.091 26.796 1.00 87.94 103 HIS A O 1
ATOM 784 N N . LYS A 1 104 ? -28.335 -1.171 27.062 1.00 89.00 104 LYS A N 1
ATOM 785 C CA . LYS A 1 104 ? -28.525 -2.222 26.050 1.00 89.00 104 LYS A CA 1
ATOM 786 C C . LYS A 1 104 ? -28.072 -1.764 24.660 1.00 89.00 104 LYS A C 1
ATOM 788 O O . LYS A 1 104 ? -27.284 -2.457 24.021 1.00 89.00 104 LYS A O 1
ATOM 793 N N . THR A 1 105 ? -28.539 -0.597 24.218 1.00 90.94 105 THR A N 1
ATOM 794 C CA . THR A 1 105 ? -28.232 -0.056 22.881 1.00 90.94 105 THR A CA 1
ATOM 795 C C . THR A 1 105 ? -26.738 0.219 22.723 1.00 90.94 105 THR A C 1
ATOM 797 O O . THR A 1 105 ? -26.137 -0.123 21.706 1.00 90.94 105 THR A O 1
ATOM 800 N N . LEU A 1 106 ? -26.119 0.811 23.746 1.00 90.56 106 LEU A N 1
ATOM 801 C CA . LEU A 1 106 ? -24.708 1.166 23.728 1.00 90.56 106 LEU A CA 1
ATOM 802 C C . LEU A 1 106 ? -23.813 -0.078 23.789 1.00 90.56 106 LEU A C 1
ATOM 804 O O . LEU A 1 106 ? -22.797 -0.121 23.107 1.00 90.56 106 LEU A O 1
ATOM 808 N N . ASN A 1 107 ? -24.209 -1.119 24.525 1.00 90.81 107 ASN A N 1
ATOM 809 C CA . ASN A 1 107 ? -23.486 -2.391 24.555 1.00 90.81 107 ASN A CA 1
ATOM 810 C C . ASN A 1 107 ? -23.505 -3.109 23.190 1.00 90.81 107 ASN A C 1
ATOM 812 O O . ASN A 1 107 ? -22.471 -3.599 22.738 1.00 90.81 107 ASN A O 1
ATOM 816 N N . GLU A 1 108 ? -24.653 -3.129 22.502 1.00 93.00 108 GLU A N 1
ATOM 817 C CA . GLU A 1 108 ? -24.753 -3.658 21.131 1.00 93.00 108 GLU A CA 1
ATOM 818 C C . GLU A 1 108 ? -23.881 -2.850 20.154 1.00 93.00 108 GLU A C 1
ATOM 820 O O . GLU A 1 108 ? -23.136 -3.425 19.356 1.00 93.00 108 GLU A O 1
ATOM 825 N N . PHE A 1 109 ? -23.914 -1.517 20.259 1.00 93.25 109 PHE A N 1
ATOM 826 C CA . PHE A 1 109 ? -23.072 -0.631 19.456 1.00 93.25 109 PHE A CA 1
ATOM 827 C C . PHE A 1 109 ? -21.575 -0.847 19.711 1.00 93.25 109 PHE A C 1
ATOM 829 O O . PHE A 1 109 ? -20.812 -0.939 18.752 1.00 93.25 109 PHE A O 1
ATOM 836 N N . VAL A 1 110 ? -21.148 -0.953 20.975 1.00 93.38 110 VAL A N 1
ATOM 837 C CA . VAL A 1 110 ? -19.739 -1.180 21.339 1.00 93.38 110 VAL A CA 1
ATOM 838 C C . VAL A 1 110 ? -19.233 -2.480 20.727 1.00 93.38 110 VAL A C 1
ATOM 840 O O . VAL A 1 110 ? -18.180 -2.459 20.098 1.00 93.38 110 VAL A O 1
ATOM 843 N N . GLY A 1 111 ? -19.992 -3.575 20.833 1.00 92.44 111 GLY A N 1
ATOM 844 C CA . GLY A 1 111 ? -19.587 -4.855 20.246 1.00 92.44 111 GLY A CA 1
ATOM 845 C C . GLY A 1 111 ? -19.416 -4.786 18.723 1.00 92.44 111 GLY A C 1
ATOM 846 O O . GLY A 1 111 ? -18.443 -5.311 18.178 1.00 92.44 111 GLY A O 1
ATOM 847 N N . PHE A 1 112 ? -20.320 -4.089 18.027 1.00 93.94 112 PHE A N 1
ATOM 848 C CA . PHE A 1 112 ? -20.186 -3.843 16.588 1.00 93.94 112 PHE A CA 1
ATOM 849 C C . PHE A 1 112 ? -18.961 -2.971 16.266 1.00 93.94 112 PHE A C 1
ATOM 851 O O . PHE A 1 112 ? -18.134 -3.340 15.432 1.00 93.94 112 PHE A O 1
ATOM 858 N N . ALA A 1 113 ? -18.814 -1.839 16.955 1.00 93.44 113 ALA A N 1
ATOM 859 C CA . ALA A 1 113 ? -17.730 -0.891 16.729 1.00 93.44 113 ALA A CA 1
ATOM 860 C C . ALA A 1 113 ? -16.349 -1.503 17.021 1.00 93.44 113 ALA A C 1
ATOM 862 O O . ALA A 1 113 ? -15.400 -1.237 16.289 1.00 93.44 113 ALA A O 1
ATOM 863 N N . GLU A 1 114 ? -16.223 -2.355 18.042 1.00 93.06 114 GLU A N 1
ATOM 864 C CA . GLU A 1 114 ? -14.993 -3.103 18.325 1.00 93.06 114 GLU A CA 1
ATOM 865 C C . GLU A 1 114 ? -14.590 -4.007 17.159 1.00 93.06 114 GLU A C 1
ATOM 867 O O . GLU A 1 114 ? -13.423 -4.007 16.759 1.00 93.06 114 GLU A O 1
ATOM 872 N N . SER A 1 115 ? -15.547 -4.745 16.591 1.00 94.31 115 SER A N 1
ATOM 873 C CA . SER A 1 115 ? -15.297 -5.606 15.433 1.00 94.31 115 SER A CA 1
ATOM 874 C C . SER A 1 115 ? -14.811 -4.797 14.228 1.00 94.31 115 SER A C 1
ATOM 876 O O . SER A 1 115 ? -13.813 -5.159 13.598 1.00 94.31 115 SER A O 1
ATOM 878 N N . GLU A 1 116 ? -15.465 -3.670 13.938 1.00 93.38 116 GLU A N 1
ATOM 879 C CA . GLU A 1 116 ? -15.080 -2.795 12.827 1.00 93.38 116 GLU A CA 1
ATOM 880 C C . GLU A 1 116 ? -13.699 -2.165 13.048 1.00 93.38 116 GLU A C 1
ATOM 882 O O . GLU A 1 116 ? -12.871 -2.151 12.139 1.00 93.38 116 GLU A O 1
ATOM 887 N N . VAL A 1 117 ? -13.394 -1.721 14.270 1.00 90.62 117 VAL A N 1
ATOM 888 C CA . VAL A 1 117 ? -12.071 -1.182 14.623 1.00 90.62 117 VAL A CA 1
ATOM 889 C C . VAL A 1 117 ? -10.974 -2.224 14.440 1.00 90.62 117 VAL A C 1
ATOM 891 O O . VAL A 1 117 ? -9.922 -1.913 13.878 1.00 90.62 117 VAL A O 1
ATOM 894 N N . ILE A 1 118 ? -11.204 -3.467 14.869 1.00 91.56 118 ILE A N 1
ATOM 895 C CA . ILE A 1 118 ? -10.254 -4.566 14.653 1.00 91.56 118 ILE A CA 1
ATOM 896 C C . ILE A 1 118 ? -10.051 -4.802 13.150 1.00 91.56 118 ILE A C 1
ATOM 898 O O . ILE A 1 118 ? -8.912 -4.956 12.700 1.00 91.56 118 ILE A O 1
ATOM 902 N N . SER A 1 119 ? -11.133 -4.798 12.368 1.00 93.44 119 SER A N 1
ATOM 903 C CA . SER A 1 119 ? -11.089 -4.968 10.912 1.00 93.44 119 SER A CA 1
ATOM 904 C C . SER A 1 119 ? -10.258 -3.874 10.231 1.00 93.44 119 SER A C 1
ATOM 906 O O . SER A 1 119 ? -9.294 -4.179 9.520 1.00 93.44 119 SER A O 1
ATOM 908 N N . VAL A 1 120 ? -10.548 -2.601 10.517 1.00 88.69 120 VAL A N 1
ATOM 909 C CA . VAL A 1 120 ? -9.821 -1.450 9.956 1.00 88.69 120 VAL A CA 1
ATOM 910 C C . VAL A 1 120 ? -8.351 -1.468 10.379 1.00 88.69 120 VAL A C 1
ATOM 912 O O . VAL A 1 120 ? -7.475 -1.294 9.531 1.00 88.69 120 VAL A O 1
ATOM 915 N N . ASN A 1 121 ? -8.053 -1.772 11.648 1.00 86.81 121 ASN A N 1
ATOM 916 C CA . ASN A 1 121 ? -6.675 -1.907 12.126 1.00 86.81 121 ASN A CA 1
ATOM 917 C C . ASN A 1 121 ? -5.904 -2.980 11.345 1.00 86.81 121 ASN A C 1
ATOM 919 O O . ASN A 1 121 ? -4.746 -2.791 10.970 1.00 86.81 121 ASN A O 1
ATOM 923 N N . ASN A 1 122 ? -6.533 -4.129 11.096 1.00 91.44 122 ASN A N 1
ATOM 924 C CA . ASN A 1 122 ? -5.904 -5.218 10.357 1.00 91.44 122 ASN A CA 1
ATOM 925 C C . ASN A 1 122 ? -5.631 -4.825 8.902 1.00 91.44 122 ASN A C 1
ATOM 927 O O . ASN A 1 122 ? -4.529 -5.075 8.408 1.00 91.44 122 ASN A O 1
ATOM 931 N N . LEU A 1 123 ? -6.591 -4.180 8.234 1.00 89.81 123 LEU A N 1
ATOM 932 C CA . LEU A 1 123 ? -6.423 -3.687 6.864 1.00 89.81 123 LEU A CA 1
ATOM 933 C C . LEU A 1 123 ? -5.299 -2.649 6.770 1.00 89.81 123 LEU A C 1
ATOM 935 O O . LEU A 1 123 ? -4.448 -2.764 5.887 1.00 89.81 123 LEU A O 1
ATOM 939 N N . TYR A 1 124 ? -5.242 -1.707 7.714 1.00 85.44 124 TYR A N 1
ATOM 940 C CA . TYR A 1 124 ? -4.177 -0.707 7.807 1.00 85.44 124 TYR A CA 1
ATOM 941 C C . TYR A 1 124 ? -2.790 -1.359 7.918 1.00 85.44 124 TYR A C 1
ATOM 943 O O . TYR A 1 124 ? -1.890 -1.080 7.126 1.00 85.44 124 TYR A O 1
ATOM 951 N N . ASN A 1 125 ? -2.638 -2.316 8.836 1.00 86.75 125 ASN A N 1
ATOM 952 C CA . ASN A 1 125 ? -1.377 -3.032 9.040 1.00 86.75 125 ASN A CA 1
ATOM 953 C C . ASN A 1 125 ? -0.978 -3.907 7.838 1.00 86.75 125 ASN A C 1
ATOM 955 O O . ASN A 1 125 ? 0.208 -4.088 7.553 1.00 86.75 125 ASN A O 1
ATOM 959 N N . VAL A 1 126 ? -1.945 -4.503 7.135 1.00 91.00 126 VAL A N 1
ATOM 960 C CA . VAL A 1 126 ? -1.679 -5.262 5.902 1.00 91.00 126 VAL A CA 1
ATOM 961 C C . VAL A 1 126 ? -1.222 -4.328 4.784 1.00 91.00 126 VAL A C 1
ATOM 963 O O . VAL A 1 126 ? -0.239 -4.641 4.114 1.00 91.00 126 VAL A O 1
ATOM 966 N N . ALA A 1 127 ? -1.884 -3.184 4.608 1.00 87.81 127 ALA A N 1
ATOM 967 C CA . ALA A 1 127 ? -1.494 -2.187 3.619 1.00 87.81 127 ALA A CA 1
ATOM 968 C C . ALA A 1 127 ? -0.061 -1.685 3.863 1.00 87.81 127 ALA A C 1
ATOM 970 O O . ALA A 1 127 ? 0.735 -1.679 2.923 1.00 87.81 127 ALA A O 1
ATOM 971 N N . GLY A 1 128 ? 0.299 -1.398 5.120 1.00 85.81 128 GLY A N 1
ATOM 972 C CA . GLY A 1 128 ? 1.657 -0.990 5.487 1.00 85.81 128 GLY A CA 1
ATOM 973 C C . GLY A 1 128 ? 2.720 -2.031 5.163 1.00 85.81 128 GLY A C 1
ATOM 974 O O . GLY A 1 128 ? 3.682 -1.741 4.455 1.00 85.81 128 GLY A O 1
ATOM 975 N N . ARG A 1 129 ? 2.499 -3.287 5.566 1.00 88.88 129 ARG A N 1
ATOM 976 C CA . ARG A 1 129 ? 3.433 -4.381 5.248 1.00 88.88 129 ARG A CA 1
ATOM 977 C C . ARG A 1 129 ? 3.588 -4.612 3.746 1.00 88.88 129 ARG A C 1
ATOM 979 O O . ARG A 1 129 ? 4.687 -4.918 3.289 1.00 88.88 129 ARG A O 1
ATOM 986 N N . ASN A 1 130 ? 2.505 -4.484 2.980 1.00 90.44 130 ASN A N 1
ATOM 987 C CA . ASN A 1 130 ? 2.555 -4.638 1.528 1.00 90.44 130 ASN A CA 1
ATOM 988 C C . ASN A 1 130 ? 3.327 -3.490 0.865 1.00 90.44 130 ASN A C 1
ATOM 990 O O . ASN A 1 130 ? 4.091 -3.744 -0.064 1.00 90.44 130 ASN A O 1
ATOM 994 N N . ALA A 1 131 ? 3.165 -2.255 1.347 1.00 86.31 131 ALA A N 1
ATOM 995 C CA . ALA A 1 131 ? 3.925 -1.107 0.860 1.00 86.31 131 ALA A CA 1
ATOM 996 C C . ALA A 1 131 ? 5.430 -1.269 1.127 1.00 86.31 131 ALA A C 1
ATOM 998 O O . ALA A 1 131 ? 6.230 -1.136 0.199 1.00 86.31 131 ALA A O 1
ATOM 999 N N . ASP A 1 132 ? 5.811 -1.670 2.343 1.00 87.00 132 ASP A N 1
ATOM 1000 C CA . ASP A 1 132 ? 7.213 -1.931 2.693 1.00 87.00 132 ASP A CA 1
ATOM 1001 C C . ASP A 1 132 ? 7.810 -3.064 1.843 1.00 87.00 132 ASP A C 1
ATOM 1003 O O . ASP A 1 132 ? 8.930 -2.963 1.335 1.00 87.00 132 ASP A O 1
ATOM 1007 N N . ALA A 1 133 ? 7.050 -4.144 1.635 1.00 89.69 133 ALA A N 1
ATOM 1008 C CA . ALA A 1 133 ? 7.475 -5.257 0.793 1.00 89.69 133 ALA A CA 1
ATOM 1009 C C . ALA A 1 133 ? 7.657 -4.844 -0.678 1.00 89.69 133 ALA A C 1
ATOM 1011 O O . ALA A 1 133 ? 8.602 -5.302 -1.322 1.00 89.69 133 ALA A O 1
ATOM 1012 N N . LEU A 1 134 ? 6.789 -3.973 -1.207 1.00 88.50 134 LEU A N 1
ATOM 1013 C CA . LEU A 1 134 ? 6.916 -3.426 -2.560 1.00 88.50 134 LEU A CA 1
ATOM 1014 C C . LEU A 1 134 ? 8.154 -2.537 -2.696 1.00 88.50 134 LEU A C 1
ATOM 1016 O O . LEU A 1 134 ? 8.895 -2.692 -3.668 1.00 88.50 134 LEU A O 1
ATOM 1020 N N . ALA A 1 135 ? 8.422 -1.666 -1.719 1.00 85.88 135 ALA A N 1
ATOM 1021 C CA . ALA A 1 135 ? 9.636 -0.851 -1.706 1.00 85.88 135 ALA A CA 1
ATOM 1022 C C . ALA A 1 135 ? 10.889 -1.742 -1.761 1.00 85.88 135 ALA A C 1
ATOM 1024 O O . ALA A 1 135 ? 11.732 -1.577 -2.645 1.00 85.88 135 ALA A O 1
ATOM 1025 N N . LEU A 1 136 ? 10.957 -2.772 -0.910 1.00 87.00 136 LEU A N 1
ATOM 1026 C CA . LEU A 1 136 ? 12.060 -3.740 -0.918 1.00 87.00 136 LEU A CA 1
ATOM 1027 C C . LEU A 1 136 ? 12.167 -4.510 -2.240 1.00 87.00 136 LEU A C 1
ATOM 1029 O O . LEU A 1 136 ? 13.274 -4.734 -2.731 1.00 87.00 136 LEU A O 1
ATOM 1033 N N . TYR A 1 137 ? 11.037 -4.909 -2.829 1.00 87.25 137 TYR A N 1
ATOM 1034 C CA . TYR A 1 137 ? 11.003 -5.632 -4.102 1.00 87.25 137 TYR A CA 1
ATOM 1035 C C . TYR A 1 137 ? 11.635 -4.826 -5.247 1.00 87.25 137 TYR A C 1
ATOM 1037 O O . TYR A 1 137 ? 12.354 -5.392 -6.072 1.00 87.25 137 TYR A O 1
ATOM 1045 N N . PHE A 1 138 ? 11.420 -3.508 -5.273 1.00 85.94 138 PHE A N 1
ATOM 1046 C CA . PHE A 1 138 ? 12.027 -2.607 -6.258 1.00 85.94 138 PHE A CA 1
ATOM 1047 C C . PHE A 1 138 ? 13.426 -2.098 -5.863 1.00 85.94 138 PHE A C 1
ATOM 1049 O O . PHE A 1 138 ? 14.016 -1.293 -6.588 1.00 85.94 138 PHE A O 1
ATOM 1056 N N . GLY A 1 139 ? 13.993 -2.585 -4.753 1.00 84.69 139 GLY A N 1
ATOM 1057 C CA . GLY A 1 139 ? 15.305 -2.161 -4.257 1.00 84.69 139 GLY A CA 1
ATOM 1058 C C . GLY A 1 139 ? 15.315 -0.742 -3.679 1.00 84.69 139 GLY A C 1
ATOM 1059 O O . GLY A 1 139 ? 16.367 -0.098 -3.638 1.00 84.69 139 GLY A O 1
ATOM 1060 N N . GLU A 1 140 ? 14.152 -0.241 -3.267 1.00 83.88 140 GLU A N 1
ATOM 1061 C CA . GLU A 1 140 ? 13.993 1.008 -2.530 1.00 83.88 140 GLU A CA 1
ATOM 1062 C C . GLU A 1 140 ? 14.080 0.760 -1.018 1.00 83.88 140 GLU A C 1
ATOM 1064 O O . GLU A 1 140 ? 13.922 -0.360 -0.532 1.00 83.88 140 GLU A O 1
ATOM 1069 N N . ASP A 1 141 ? 14.379 1.819 -0.269 1.00 83.06 141 ASP A N 1
ATOM 1070 C CA . ASP A 1 141 ? 14.450 1.775 1.190 1.00 83.06 141 ASP A CA 1
ATOM 1071 C C . ASP A 1 141 ? 13.081 2.170 1.771 1.00 83.06 141 ASP A C 1
ATOM 1073 O O . ASP A 1 141 ? 12.680 3.325 1.588 1.00 83.06 141 ASP A O 1
ATOM 1077 N N . PRO A 1 142 ? 12.371 1.274 2.488 1.00 80.00 142 PRO A N 1
ATOM 1078 C CA . PRO A 1 142 ? 11.095 1.599 3.124 1.00 80.00 142 PRO A CA 1
ATOM 1079 C C . PRO A 1 142 ? 11.190 2.779 4.095 1.00 80.00 142 PRO A C 1
ATOM 1081 O O . PRO A 1 142 ? 10.235 3.532 4.235 1.00 80.00 142 PRO A O 1
ATOM 1084 N N . ALA A 1 143 ? 12.350 3.026 4.716 1.00 78.12 143 ALA A N 1
ATOM 1085 C CA . ALA A 1 143 ? 12.531 4.193 5.582 1.00 78.12 143 ALA A CA 1
ATOM 1086 C C . ALA A 1 143 ? 12.544 5.521 4.801 1.00 78.12 143 ALA A C 1
ATOM 1088 O O . ALA A 1 143 ? 12.333 6.586 5.380 1.00 78.12 143 ALA A O 1
ATOM 1089 N N . ARG A 1 144 ? 12.804 5.472 3.489 1.00 71.06 144 ARG A N 1
ATOM 1090 C CA . ARG A 1 144 ? 12.812 6.631 2.581 1.00 71.06 144 ARG A CA 1
ATOM 1091 C C . ARG A 1 144 ? 11.530 6.762 1.759 1.00 71.06 144 ARG A C 1
ATOM 1093 O O . ARG A 1 144 ? 11.297 7.837 1.212 1.00 71.06 144 ARG A O 1
ATOM 1100 N N . CYS A 1 145 ? 10.728 5.701 1.707 1.00 67.06 145 CYS A N 1
ATOM 1101 C CA . CYS A 1 145 ? 9.396 5.646 1.111 1.00 67.06 145 CYS A CA 1
ATOM 1102 C C . CYS A 1 145 ? 8.384 5.065 2.126 1.00 67.06 145 CYS A C 1
ATOM 1104 O O . CYS A 1 145 ? 7.762 4.043 1.828 1.00 67.06 145 CYS A O 1
ATOM 1106 N N . PRO A 1 146 ? 8.258 5.629 3.345 1.00 65.25 146 PRO A N 1
ATOM 1107 C CA . PRO A 1 146 ? 7.495 4.971 4.394 1.00 65.25 146 PRO A CA 1
ATOM 1108 C C . PRO A 1 146 ? 6.001 5.046 4.111 1.00 65.25 146 PRO A C 1
ATOM 1110 O O . PRO A 1 146 ? 5.481 6.078 3.680 1.00 65.25 146 PRO A O 1
ATOM 1113 N N . PHE A 1 147 ? 5.305 3.966 4.462 1.00 64.56 147 PHE A N 1
ATOM 1114 C CA . PHE A 1 147 ? 3.850 3.888 4.393 1.00 64.56 147 PHE A CA 1
ATOM 1115 C C . PHE A 1 147 ? 3.134 4.997 5.181 1.00 64.56 147 PHE A C 1
ATOM 1117 O O . PHE A 1 147 ? 1.971 5.223 4.933 1.00 64.56 147 PHE A O 1
ATOM 1124 N N . GLU A 1 148 ? 3.763 5.714 6.114 1.00 61.44 148 GLU A N 1
ATOM 1125 C CA . GLU A 1 148 ? 3.076 6.760 6.895 1.00 61.44 148 GLU A CA 1
ATOM 1126 C C . GLU A 1 148 ? 3.422 8.206 6.493 1.00 61.44 148 GLU A C 1
ATOM 1128 O O . GLU A 1 148 ? 2.876 9.138 7.083 1.00 61.44 148 GLU A O 1
ATOM 1133 N N . GLN A 1 149 ? 4.297 8.446 5.503 1.00 46.47 149 GLN A N 1
ATOM 1134 C CA . GLN A 1 149 ? 4.607 9.818 5.058 1.00 46.47 149 GLN A CA 1
ATOM 1135 C C . GLN A 1 149 ? 3.972 10.136 3.704 1.00 46.47 149 GLN A C 1
ATOM 1137 O O . GLN A 1 149 ? 4.611 10.065 2.655 1.00 46.47 149 GLN A O 1
ATOM 1142 N N . GLY A 1 150 ? 2.710 10.551 3.783 1.00 45.09 150 GLY A N 1
ATOM 1143 C CA . GLY A 1 150 ? 2.001 11.378 2.809 1.00 45.09 150 GLY A CA 1
ATOM 1144 C C . GLY A 1 150 ? 1.126 12.363 3.562 1.00 45.09 150 GLY A C 1
ATOM 1145 O O . GLY A 1 150 ? 0.386 11.882 4.453 1.00 45.09 150 GLY A O 1
#

InterPro domains:
  IPR015425 Formin, FH2 domain [PF02181] (9-149)
  IPR015425 Formin, FH2 domain [PS51444] (1-150)
  IPR042201 Formin, FH2 domain superfamily [G3DSA:1.20.58.2220] (5-150)
  IPR051144 Formin homology domain-containing protein [PTHR45733] (10-149)

Nearest PDB structures (foldseek):
  3obv-assembly1_E  TM=9.044E-01  e=1.346E-04  Mus musculus
  1v9d-assembly1_A  TM=8.968E-01  e=1.118E-04  Mus musculus
  3o4x-assembly2_F  TM=8.908E-01  e=4.347E-04  Mus musculus
  3obv-assembly2_H  TM=9.276E-01  e=7.122E-04  Mus musculus
  3obv-assem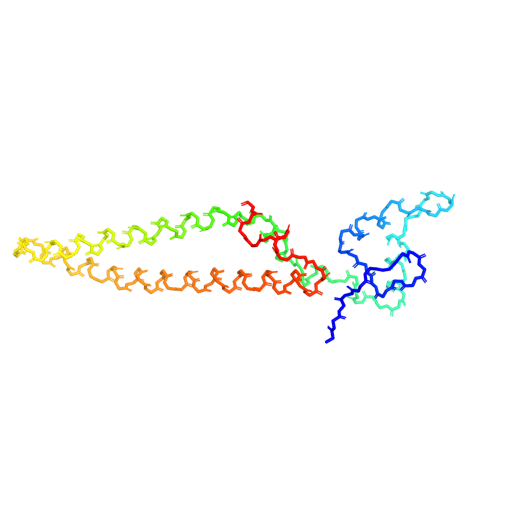bly1_F  TM=9.275E-01  e=7.575E-04  Mus musculus

Solvent-accessible surface area (backbone atoms only — not comparable to full-atom values): 8719 Å² total; per-residue (Å²): 140,84,58,60,64,90,46,72,97,86,70,51,80,56,77,59,74,76,54,63,71,50,29,67,72,42,57,47,98,82,68,83,44,31,48,46,59,51,50,53,54,50,35,59,74,76,44,50,75,66,75,54,55,62,71,83,43,68,62,50,72,61,57,72,68,58,43,35,38,58,53,52,53,50,51,53,49,51,55,55,49,52,53,51,54,52,50,51,50,63,56,44,72,74,61,52,83,84,30,50,69,55,49,53,53,50,52,56,48,48,58,52,51,51,53,51,50,54,51,53,52,51,51,52,56,50,53,38,53,51,47,39,50,50,29,44,61,61,56,43,57,35,90,82,63,40,66,60,76,79

Radius of gyration: 25.82 Å; Cα contacts (8 Å, |Δi|>4): 92; chains: 1; bounding box: 62×28×73 Å

pLDDT: mean 84.2, std 13.19, range [29.97, 96.56]

Mean predicted aligned error: 8.69 Å

Organism: Ambrosia artemisiifolia (NCBI:txid4212)